Protein AF-A0A8C2E9S7-F1 (afdb_monomer)

Structure (mmCIF, N/CA/C/O backbone):
data_AF-A0A8C2E9S7-F1
#
_entry.id   AF-A0A8C2E9S7-F1
#
loop_
_atom_site.group_PDB
_atom_site.id
_atom_site.type_symbol
_atom_site.label_atom_id
_atom_site.label_alt_id
_atom_site.label_comp_id
_atom_site.label_asym_id
_atom_site.label_entity_id
_atom_site.label_seq_id
_atom_site.pdbx_PDB_ins_code
_atom_site.Cartn_x
_atom_site.Cartn_y
_atom_site.Cartn_z
_atom_site.occupancy
_atom_site.B_iso_or_equiv
_atom_site.auth_seq_id
_atom_site.auth_comp_id
_atom_site.auth_asym_id
_atom_site.auth_atom_id
_atom_site.pdbx_PDB_model_num
ATOM 1 N N . LEU A 1 1 ? -16.636 8.314 3.084 1.00 41.78 1 LEU A N 1
ATOM 2 C CA . LEU A 1 1 ? -15.701 7.245 3.495 1.00 41.78 1 LEU A CA 1
ATOM 3 C C . LEU A 1 1 ? -14.283 7.724 3.220 1.00 41.78 1 LEU A C 1
ATOM 5 O O . LEU A 1 1 ? -13.829 7.637 2.084 1.00 41.78 1 LEU A O 1
ATOM 9 N N . SER A 1 2 ? -13.598 8.252 4.230 1.00 39.25 2 SER A N 1
ATOM 10 C CA . SER A 1 2 ? -12.153 8.471 4.154 1.00 39.25 2 SER A CA 1
ATOM 11 C C . SER A 1 2 ? -11.446 7.110 4.102 1.00 39.25 2 SER A C 1
ATOM 13 O O . SER A 1 2 ? -11.620 6.278 4.984 1.00 39.25 2 SER A O 1
ATOM 15 N N . LEU A 1 3 ? -10.719 6.821 3.022 1.00 49.38 3 LEU A N 1
ATOM 16 C CA . LEU A 1 3 ? -10.067 5.525 2.804 1.00 49.38 3 LEU A CA 1
ATOM 17 C C . LEU A 1 3 ? -8.579 5.673 3.120 1.00 49.38 3 LEU A C 1
ATOM 19 O O . LEU A 1 3 ? -7.804 6.148 2.289 1.00 49.38 3 LEU A O 1
ATOM 23 N N . LEU A 1 4 ? -8.181 5.282 4.328 1.00 53.38 4 LEU A N 1
ATOM 24 C CA . LEU A 1 4 ? -6.776 5.265 4.727 1.00 53.38 4 LEU A CA 1
ATOM 25 C C . LEU A 1 4 ? -6.114 3.984 4.214 1.00 53.38 4 LEU A C 1
ATOM 27 O O . LEU A 1 4 ? -6.476 2.867 4.592 1.00 53.38 4 LEU A O 1
ATOM 31 N N . LYS A 1 5 ? -5.185 4.167 3.270 1.00 57.06 5 LYS A N 1
ATOM 32 C CA . LYS A 1 5 ? -4.457 3.094 2.587 1.00 57.06 5 LYS A CA 1
ATOM 33 C C . LYS A 1 5 ? -3.097 2.919 3.250 1.00 57.06 5 LYS A C 1
ATOM 35 O O . LYS A 1 5 ? -2.175 3.681 2.982 1.00 57.06 5 LYS A O 1
ATOM 40 N N . CYS A 1 6 ? -2.970 1.884 4.062 1.00 56.50 6 CYS A N 1
ATOM 41 C CA . CYS A 1 6 ? -1.688 1.461 4.602 1.00 56.50 6 CYS A CA 1
ATOM 42 C C . CYS A 1 6 ? -1.030 0.540 3.561 1.00 56.50 6 CYS A C 1
ATOM 44 O O . CYS A 1 6 ? -1.559 -0.529 3.237 1.00 56.50 6 CYS A O 1
ATOM 46 N N . ILE A 1 7 ? 0.053 1.020 2.945 1.00 57.62 7 ILE A N 1
ATOM 47 C CA . ILE A 1 7 ? 0.723 0.387 1.802 1.00 57.62 7 ILE A CA 1
ATOM 48 C C . ILE A 1 7 ? 2.006 -0.272 2.290 1.00 57.62 7 ILE A C 1
ATOM 50 O O . ILE A 1 7 ? 2.870 0.408 2.835 1.00 57.62 7 ILE A O 1
ATOM 54 N N . TRP A 1 8 ? 2.154 -1.572 2.036 1.00 60.75 8 TRP A N 1
ATOM 55 C CA . TRP A 1 8 ? 3.448 -2.229 2.160 1.00 60.75 8 TRP A CA 1
ATOM 56 C C . TRP A 1 8 ? 4.020 -2.508 0.780 1.00 60.75 8 TRP A C 1
ATOM 58 O O . TRP A 1 8 ? 3.365 -3.129 -0.065 1.00 60.75 8 TRP A O 1
ATOM 68 N N . CYS A 1 9 ? 5.231 -2.008 0.554 1.00 54.31 9 CYS A N 1
ATOM 69 C CA . CYS A 1 9 ? 5.986 -2.326 -0.635 1.00 54.31 9 CYS A CA 1
ATOM 70 C C . CYS A 1 9 ? 6.791 -3.596 -0.377 1.00 54.31 9 CY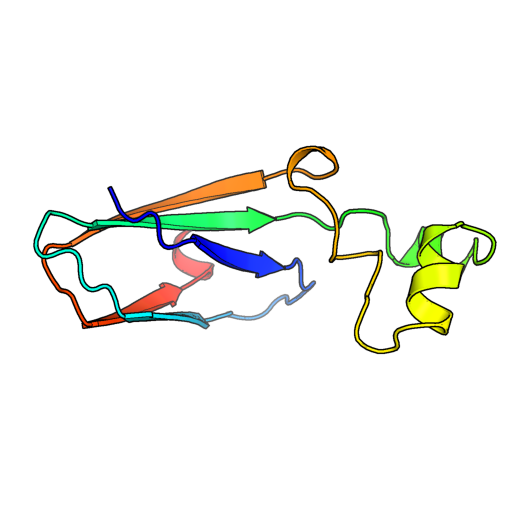S A C 1
ATOM 72 O O . CYS A 1 9 ? 7.461 -3.704 0.650 1.00 54.31 9 CYS A O 1
ATOM 74 N N . CYS A 1 10 ? 6.660 -4.540 -1.310 1.00 53.62 10 CYS A N 1
ATOM 75 C 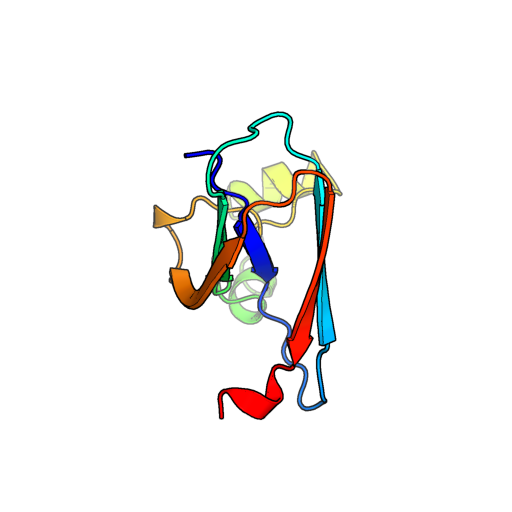CA . CYS A 1 10 ? 7.363 -5.810 -1.364 1.00 53.62 10 CYS A CA 1
ATOM 76 C C . CYS A 1 10 ? 8.800 -5.635 -0.851 1.00 53.62 10 CYS A C 1
ATOM 78 O O . CYS A 1 10 ? 9.607 -4.970 -1.482 1.00 53.62 10 CYS A O 1
ATOM 80 N N . THR A 1 11 ? 9.109 -6.159 0.329 1.00 52.28 11 THR A N 1
ATOM 81 C CA . THR A 1 11 ? 10.489 -6.405 0.743 1.00 52.28 11 THR A CA 1
ATOM 82 C C . THR A 1 11 ? 10.583 -7.901 0.958 1.00 52.28 11 THR A C 1
ATOM 84 O O . THR A 1 11 ? 9.680 -8.521 1.518 1.00 52.28 11 THR A O 1
ATOM 87 N N . THR A 1 12 ? 11.635 -8.514 0.434 1.00 51.31 12 THR A N 1
ATOM 88 C CA . THR A 1 12 ? 11.913 -9.947 0.561 1.00 51.31 12 THR A CA 1
ATOM 89 C C . THR A 1 12 ? 12.422 -10.254 1.971 1.00 51.31 12 THR A C 1
ATOM 91 O O . THR A 1 12 ? 13.565 -10.661 2.155 1.00 51.31 12 THR A O 1
ATOM 94 N N . ALA A 1 13 ? 11.606 -9.985 2.990 1.00 52.41 13 ALA A N 1
ATOM 95 C CA . ALA A 1 13 ? 11.923 -10.309 4.371 1.00 52.41 13 ALA A CA 1
ATOM 96 C C . ALA A 1 13 ? 11.334 -11.684 4.714 1.00 52.41 13 ALA A C 1
ATOM 98 O O . ALA A 1 13 ? 10.123 -11.875 4.691 1.00 52.41 13 ALA A O 1
ATOM 99 N N . VAL A 1 14 ? 12.201 -12.634 5.066 1.00 52.12 14 VAL A N 1
ATOM 100 C CA . VAL A 1 14 ? 11.842 -13.966 5.599 1.00 52.12 14 VAL A CA 1
ATOM 101 C C . VAL A 1 14 ? 11.603 -13.942 7.121 1.00 52.12 14 VAL A C 1
ATOM 103 O O . VAL A 1 14 ? 11.682 -14.964 7.793 1.00 52.12 14 VAL A O 1
ATOM 106 N N . SER A 1 15 ? 11.317 -12.761 7.670 1.00 54.59 15 SER A N 1
ATOM 107 C CA . SER A 1 15 ? 11.237 -12.472 9.106 1.00 54.59 15 SER A CA 1
ATOM 108 C C . SER A 1 15 ? 9.899 -11.807 9.449 1.00 54.59 15 SER A C 1
ATOM 110 O O . SER A 1 15 ? 9.295 -11.203 8.560 1.00 54.59 15 SER A O 1
ATOM 112 N N . PRO A 1 16 ? 9.433 -11.865 10.716 1.00 57.66 16 PRO A N 1
ATOM 113 C CA . PRO A 1 16 ? 8.224 -11.157 11.143 1.00 57.66 16 PRO A CA 1
ATOM 114 C C . PRO A 1 16 ? 8.322 -9.690 10.775 1.00 57.66 16 PRO A C 1
ATOM 116 O O . PRO A 1 16 ? 9.205 -8.990 11.270 1.00 57.66 16 PRO A O 1
ATOM 119 N N . VAL A 1 17 ? 7.388 -9.209 9.960 1.00 64.50 17 VAL A N 1
ATOM 120 C CA . VAL A 1 17 ? 7.238 -7.777 9.722 1.00 64.50 17 VAL A CA 1
ATOM 121 C C . VAL A 1 17 ? 5.971 -7.306 10.416 1.00 64.50 17 VAL A C 1
ATOM 123 O O . VAL A 1 17 ? 4.866 -7.787 10.154 1.00 64.50 17 VAL A O 1
ATOM 126 N N . THR A 1 18 ? 6.158 -6.362 11.330 1.00 69.75 18 THR A N 1
ATOM 127 C CA . THR A 1 18 ? 5.080 -5.638 11.994 1.00 69.75 18 THR A CA 1
ATOM 128 C C . THR A 1 18 ? 4.770 -4.405 11.160 1.00 69.75 18 THR A C 1
ATOM 130 O O . THR A 1 18 ? 5.589 -3.493 11.061 1.00 69.75 18 THR A O 1
ATOM 133 N N . LEU A 1 19 ? 3.590 -4.372 10.546 1.00 72.62 19 LEU A N 1
ATOM 134 C CA . LEU A 1 19 ? 3.144 -3.231 9.760 1.00 72.62 19 LEU A CA 1
ATOM 135 C C . LEU A 1 19 ? 2.375 -2.273 10.657 1.00 72.62 19 LEU A C 1
ATOM 137 O O . LEU A 1 19 ? 1.252 -2.563 11.067 1.00 72.62 19 LEU A O 1
ATOM 141 N N . ARG A 1 20 ? 2.987 -1.131 10.967 1.00 76.25 20 ARG A N 1
ATOM 142 C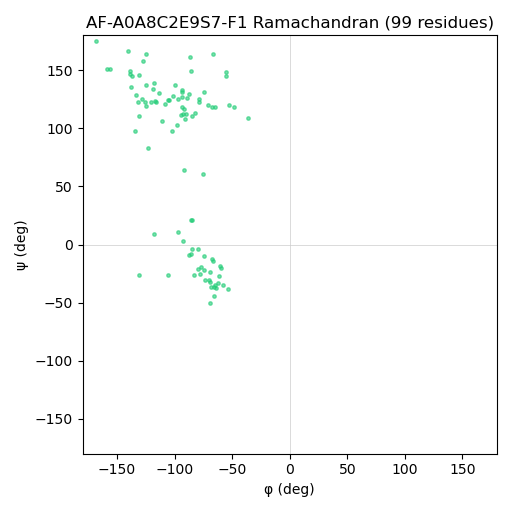 CA . ARG A 1 20 ? 2.353 -0.040 11.7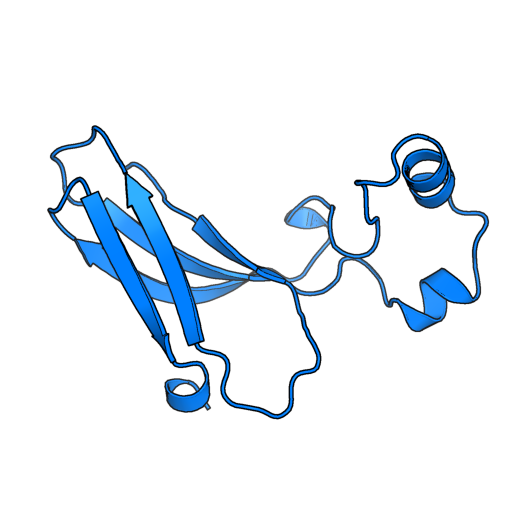10 1.00 76.25 20 ARG A CA 1
ATOM 143 C C . ARG A 1 20 ? 1.761 0.963 10.729 1.00 76.25 20 ARG A C 1
ATOM 145 O O . ARG A 1 20 ? 2.435 1.387 9.796 1.00 76.25 20 ARG A O 1
ATOM 152 N N . CYS A 1 21 ? 0.511 1.344 10.953 1.00 76.88 21 CYS A N 1
ATOM 153 C CA . CYS A 1 21 ? -0.125 2.435 10.234 1.00 76.88 21 CYS A CA 1
ATOM 154 C C . CYS A 1 21 ? -0.784 3.366 11.237 1.00 76.88 21 CYS A C 1
ATOM 156 O O . CYS A 1 21 ? -1.753 2.998 11.908 1.00 76.88 21 CYS A O 1
ATOM 158 N N . ASP A 1 22 ? -0.208 4.553 11.348 1.00 81.62 22 ASP A N 1
ATOM 159 C CA . ASP A 1 22 ? -0.746 5.639 12.145 1.00 81.62 22 ASP A CA 1
ATOM 160 C C . ASP A 1 22 ? -1.592 6.516 11.229 1.00 81.62 22 ASP A C 1
ATOM 162 O O . ASP A 1 22 ? -1.195 6.840 10.107 1.00 81.62 22 ASP A O 1
ATOM 166 N N . PHE A 1 23 ? -2.791 6.855 11.681 1.00 76.75 23 PHE A N 1
ATOM 167 C CA . PHE A 1 23 ? -3.726 7.624 10.883 1.00 76.75 23 PHE A CA 1
ATOM 168 C C . PHE A 1 23 ? -4.405 8.701 11.715 1.00 76.75 23 PHE A C 1
ATOM 170 O O . PHE A 1 23 ? -4.737 8.505 12.884 1.00 76.75 23 PHE A O 1
ATOM 177 N N . THR A 1 24 ? -4.656 9.823 11.050 1.00 76.81 24 THR A N 1
ATOM 178 C CA . THR A 1 24 ? -5.431 10.942 11.572 1.00 76.81 24 THR A CA 1
ATOM 179 C C . THR A 1 24 ? -6.432 11.328 10.499 1.00 76.81 24 THR A C 1
ATOM 181 O O . THR A 1 24 ? -6.058 11.619 9.364 1.00 76.81 24 THR A O 1
ATOM 184 N N . THR A 1 25 ? -7.712 11.305 10.837 1.00 73.00 25 THR A N 1
ATOM 185 C CA . THR A 1 25 ? -8.803 11.715 9.960 1.00 73.00 25 THR A CA 1
ATOM 186 C C . THR A 1 25 ? -9.721 12.679 10.697 1.00 73.00 25 THR A C 1
ATOM 188 O O . THR A 1 25 ? -9.929 12.576 11.904 1.00 73.00 25 THR A O 1
ATOM 191 N N . THR A 1 26 ? -10.272 13.640 9.969 1.00 74.12 26 THR A N 1
ATOM 192 C CA . THR A 1 26 ? -11.289 14.569 10.475 1.00 74.12 26 THR A CA 1
ATOM 193 C C . THR A 1 26 ? -12.708 14.016 10.333 1.00 74.12 26 THR A C 1
ATOM 195 O O . THR A 1 26 ? -13.641 14.594 10.892 1.00 74.12 26 THR A O 1
ATOM 198 N N . ASP A 1 27 ? -12.883 12.890 9.632 1.00 68.81 27 ASP A N 1
ATOM 199 C CA . ASP A 1 27 ? -14.172 12.214 9.496 1.00 68.81 27 ASP A CA 1
ATOM 200 C C . ASP A 1 27 ? -14.566 11.554 10.828 1.00 68.81 27 ASP A C 1
ATOM 202 O O . ASP A 1 27 ? -13.872 10.675 11.334 1.00 68.81 27 ASP A O 1
ATOM 206 N N . LYS A 1 28 ? -15.710 11.964 11.392 1.00 65.56 28 LYS A N 1
ATOM 207 C CA . LYS A 1 28 ? -16.301 11.353 12.602 1.00 65.56 28 LYS A CA 1
ATOM 208 C C . LYS A 1 28 ? -17.164 10.119 12.303 1.00 65.56 28 LYS A C 1
ATOM 210 O O . LYS A 1 28 ? -17.688 9.494 13.221 1.00 65.56 28 LYS A O 1
ATOM 215 N N . ASN A 1 29 ? -17.346 9.796 11.024 1.00 69.31 29 ASN A N 1
ATOM 216 C CA . ASN A 1 29 ? -18.112 8.638 10.573 1.00 69.31 29 ASN A CA 1
ATOM 217 C C . ASN A 1 29 ? -17.228 7.384 10.523 1.00 69.31 29 ASN A C 1
ATOM 219 O O . ASN A 1 29 ? -16.006 7.487 10.470 1.00 69.31 29 ASN A O 1
ATOM 223 N N . GLN A 1 30 ? -17.851 6.200 10.512 1.00 73.19 30 GLN A N 1
ATOM 224 C CA . GLN A 1 30 ? -17.148 4.914 10.422 1.00 73.19 30 GLN A CA 1
ATOM 225 C C . GLN A 1 30 ? -16.105 4.918 9.289 1.00 73.19 30 GLN A C 1
ATOM 227 O O . GLN A 1 30 ? -16.424 5.088 8.109 1.00 73.19 30 GLN A O 1
ATOM 232 N N . LEU A 1 31 ? -14.848 4.730 9.676 1.00 76.94 31 LEU A N 1
ATOM 233 C CA . LEU A 1 31 ? -13.679 4.719 8.818 1.00 76.94 31 LEU A CA 1
ATOM 234 C C . LEU A 1 31 ? -13.365 3.287 8.394 1.00 76.94 31 LEU A C 1
ATOM 236 O O . LEU A 1 31 ? -13.194 2.420 9.246 1.00 76.94 31 LEU A O 1
ATOM 240 N N . LEU A 1 32 ? -13.233 3.046 7.088 1.00 83.44 32 LEU A N 1
ATOM 241 C CA . LEU A 1 32 ? -12.758 1.768 6.561 1.00 83.44 32 LEU A CA 1
ATOM 242 C C . LEU A 1 32 ? -11.252 1.852 6.315 1.00 83.44 32 LEU A C 1
ATOM 244 O O . LEU A 1 32 ? -10.795 2.532 5.393 1.00 83.44 32 LEU A O 1
ATOM 248 N N . ILE A 1 33 ? -10.486 1.119 7.113 1.00 81.81 33 ILE A N 1
ATOM 249 C CA . ILE A 1 33 ? -9.043 0.986 6.944 1.00 81.81 33 ILE A CA 1
ATOM 250 C C . ILE A 1 33 ? -8.778 -0.300 6.186 1.00 81.81 33 ILE A C 1
ATOM 252 O O . ILE A 1 33 ? -9.237 -1.375 6.566 1.00 81.81 33 ILE A O 1
ATOM 256 N N . THR A 1 34 ? -8.056 -0.173 5.077 1.00 83.25 34 THR A N 1
ATOM 257 C CA . THR A 1 34 ? -7.763 -1.288 4.180 1.00 83.25 34 THR A CA 1
ATOM 258 C C . THR A 1 34 ? -6.266 -1.400 3.980 1.00 83.25 34 THR A C 1
ATOM 260 O O . THR A 1 34 ? -5.613 -0.478 3.483 1.00 83.25 34 THR A O 1
ATOM 263 N N . TRP A 1 35 ? -5.739 -2.568 4.308 1.00 82.94 35 TRP A N 1
ATOM 264 C CA . TRP A 1 35 ? -4.353 -2.922 4.084 1.00 82.94 35 TRP A CA 1
ATOM 265 C C . TRP A 1 35 ? -4.211 -3.543 2.713 1.00 82.94 35 TRP A C 1
ATOM 267 O O . TRP A 1 35 ? -4.921 -4.492 2.366 1.00 82.94 35 TRP A O 1
ATOM 277 N N . LYS A 1 36 ? -3.299 -2.982 1.922 1.00 80.62 36 LYS A N 1
ATOM 278 C CA . LYS A 1 36 ? -3.062 -3.442 0.561 1.00 80.62 36 LYS A CA 1
ATOM 279 C C . LYS A 1 36 ? -1.619 -3.885 0.401 1.00 80.62 36 LYS A C 1
ATOM 281 O O . LYS A 1 36 ? -0.698 -3.093 0.590 1.00 80.62 36 LYS A O 1
ATOM 286 N N . TYR A 1 37 ? -1.453 -5.134 -0.011 1.00 80.44 37 TYR A N 1
ATOM 287 C CA . TYR A 1 37 ? -0.208 -5.617 -0.576 1.00 80.44 37 TYR A CA 1
ATOM 288 C C . TYR A 1 37 ? -0.055 -5.064 -1.990 1.00 80.44 37 TYR A C 1
ATOM 290 O O . TYR A 1 37 ? -0.986 -5.137 -2.797 1.00 80.44 37 TYR A O 1
ATOM 298 N N . LYS A 1 38 ? 1.120 -4.509 -2.279 1.00 82.00 38 LYS A N 1
ATOM 299 C CA . LYS A 1 38 ? 1.492 -3.974 -3.586 1.00 82.00 38 LYS A CA 1
ATOM 300 C C . LYS A 1 38 ? 2.776 -4.653 -4.038 1.00 82.00 38 LYS A C 1
ATOM 302 O O . LYS A 1 38 ? 3.804 -4.539 -3.370 1.00 82.00 38 LYS A O 1
ATOM 307 N N . SER A 1 39 ? 2.706 -5.357 -5.166 1.00 82.69 39 SER A N 1
ATOM 308 C CA . SER A 1 39 ? 3.898 -5.939 -5.780 1.00 82.69 39 SER A CA 1
ATOM 309 C C . SER A 1 39 ? 4.835 -4.841 -6.283 1.00 82.69 39 SER A C 1
ATOM 311 O O . SER A 1 39 ? 4.427 -3.685 -6.461 1.00 82.69 39 SER A O 1
ATOM 313 N N . TYR A 1 40 ? 6.083 -5.219 -6.560 1.00 83.00 40 TYR A N 1
ATOM 314 C CA . TYR A 1 40 ? 6.957 -4.388 -7.377 1.00 83.00 40 TYR A CA 1
ATOM 315 C C . TYR A 1 40 ? 6.295 -4.093 -8.725 1.00 83.00 40 TYR A C 1
ATOM 317 O O . TYR A 1 40 ? 5.526 -4.901 -9.257 1.00 83.00 40 TYR A O 1
ATOM 325 N N . CYS A 1 41 ? 6.601 -2.917 -9.250 1.00 81.69 41 CYS A N 1
ATOM 326 C CA . CYS A 1 41 ? 6.189 -2.461 -10.570 1.00 81.69 41 CYS A CA 1
ATOM 327 C C . CYS A 1 41 ? 6.922 -3.227 -11.675 1.00 81.69 41 CYS A C 1
ATOM 329 O O . CYS A 1 41 ? 6.409 -3.417 -12.771 1.00 81.69 41 CYS A O 1
ATOM 331 N N . ARG A 1 42 ? 8.152 -3.647 -11.378 1.00 79.31 42 ARG A N 1
ATOM 332 C CA . ARG A 1 42 ? 9.080 -4.307 -12.290 1.00 79.31 42 ARG A CA 1
ATOM 333 C C . ARG A 1 42 ? 10.098 -5.072 -11.462 1.00 79.31 42 ARG A C 1
ATOM 335 O O . ARG A 1 42 ? 10.366 -4.701 -10.320 1.00 79.31 42 ARG A O 1
ATOM 342 N N . ASP A 1 43 ? 10.617 -6.153 -12.027 1.00 78.94 43 ASP A N 1
ATOM 343 C CA . ASP A 1 43 ? 11.617 -6.971 -11.352 1.00 78.94 43 ASP A CA 1
ATOM 344 C C . ASP A 1 43 ? 12.898 -6.135 -11.154 1.00 78.94 43 ASP A C 1
ATOM 346 O O . ASP A 1 43 ? 13.486 -5.691 -12.148 1.00 78.94 43 ASP A O 1
ATOM 350 N N . PRO A 1 44 ? 13.331 -5.887 -9.902 1.00 73.69 44 PRO A N 1
ATOM 351 C CA . PRO A 1 44 ? 14.513 -5.079 -9.625 1.00 73.69 44 PRO A CA 1
ATOM 352 C C . PRO A 1 44 ? 15.793 -5.677 -10.227 1.00 73.69 44 PRO A C 1
ATOM 354 O O . PRO A 1 44 ? 16.703 -4.923 -10.567 1.00 73.69 44 PRO A O 1
ATOM 357 N N . ILE A 1 45 ? 15.859 -7.001 -10.417 1.00 78.19 45 ILE A N 1
ATOM 358 C CA . ILE A 1 45 ? 16.999 -7.673 -11.052 1.00 78.19 45 ILE A CA 1
ATOM 359 C C . ILE A 1 45 ? 17.035 -7.320 -12.539 1.00 78.19 45 ILE A C 1
ATOM 361 O O . ILE A 1 45 ? 18.054 -6.860 -13.047 1.00 78.19 45 ILE A O 1
ATOM 365 N N . GLN A 1 46 ? 15.908 -7.460 -13.239 1.00 75.19 46 GLN A N 1
ATOM 366 C CA . GLN A 1 46 ? 15.818 -7.113 -14.663 1.00 75.19 46 GLN A CA 1
ATOM 367 C C . GLN A 1 46 ? 16.007 -5.608 -14.898 1.00 75.19 46 GLN A C 1
ATOM 369 O O . GLN A 1 46 ? 16.649 -5.202 -15.864 1.00 75.19 46 GLN A O 1
ATOM 374 N N . ALA A 1 47 ? 15.500 -4.770 -13.991 1.00 74.31 47 ALA A N 1
ATOM 375 C CA . ALA A 1 47 ? 15.676 -3.323 -14.047 1.00 74.31 47 ALA A CA 1
ATOM 376 C C . ALA A 1 47 ? 17.142 -2.891 -13.873 1.00 74.31 47 ALA A C 1
ATOM 378 O O . ALA A 1 47 ? 17.561 -1.926 -14.508 1.00 74.31 47 ALA A O 1
ATOM 379 N N . ALA A 1 48 ? 17.917 -3.596 -13.044 1.00 73.00 48 ALA A N 1
ATOM 380 C CA . ALA A 1 48 ? 19.350 -3.348 -12.895 1.00 73.00 48 ALA A CA 1
ATOM 381 C C . ALA A 1 48 ? 20.144 -3.754 -14.149 1.00 73.00 48 ALA A C 1
ATOM 383 O O . ALA A 1 48 ? 21.141 -3.116 -14.480 1.00 73.00 48 ALA A O 1
ATOM 384 N N . LEU A 1 49 ? 19.687 -4.786 -14.864 1.00 79.31 49 LEU A N 1
ATOM 385 C CA . LEU A 1 49 ? 20.316 -5.269 -16.09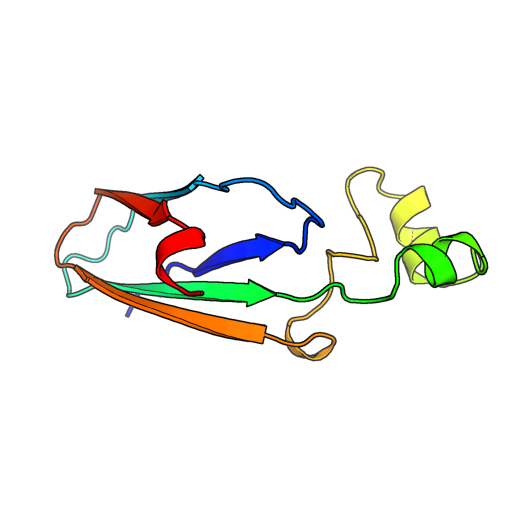6 1.00 79.31 49 LEU A CA 1
ATOM 386 C C . LEU A 1 49 ? 19.955 -4.430 -17.333 1.00 79.31 49 LEU A C 1
ATOM 388 O O . LEU A 1 49 ? 20.704 -4.445 -18.307 1.00 79.31 49 LEU A O 1
ATOM 392 N N . ASN A 1 50 ? 18.847 -3.679 -17.300 1.00 73.38 50 ASN A N 1
ATOM 393 C CA . ASN A 1 50 ? 18.443 -2.770 -18.375 1.00 73.38 50 ASN A CA 1
ATOM 394 C C . ASN A 1 50 ? 18.271 -1.320 -17.872 1.00 73.38 50 ASN A C 1
ATOM 396 O O . ASN A 1 50 ? 17.152 -0.874 -17.585 1.00 73.38 50 ASN A O 1
ATOM 400 N N . PRO A 1 51 ? 19.372 -0.553 -17.771 1.00 67.56 51 PRO A N 1
ATOM 401 C CA . PRO A 1 51 ? 19.344 0.801 -17.230 1.00 67.56 51 PRO A CA 1
ATOM 402 C C . PRO A 1 51 ? 18.741 1.853 -18.180 1.00 67.56 51 PRO A C 1
ATOM 404 O O . PRO A 1 51 ? 18.454 2.958 -17.728 1.00 67.56 51 PRO A O 1
ATOM 407 N N . SER A 1 52 ? 18.479 1.544 -19.453 1.00 66.81 52 SER A N 1
ATOM 408 C CA . SER A 1 52 ? 18.122 2.530 -20.492 1.00 66.81 52 SER A CA 1
ATOM 409 C C . SER A 1 52 ? 16.629 2.903 -20.583 1.00 66.81 52 SER A C 1
ATOM 411 O O . SER A 1 52 ? 16.183 3.403 -21.614 1.00 66.81 52 SER A O 1
ATOM 413 N N . ASN A 1 53 ? 15.838 2.689 -19.528 1.00 69.62 53 ASN A N 1
ATOM 414 C CA . ASN A 1 53 ? 14.405 3.011 -19.522 1.00 69.62 53 ASN A CA 1
ATOM 415 C C . ASN A 1 53 ? 14.109 4.471 -19.139 1.00 69.62 53 ASN A C 1
ATOM 417 O O . ASN A 1 53 ? 14.787 5.054 -18.296 1.00 69.62 53 ASN A O 1
ATOM 421 N N . ALA A 1 54 ? 13.018 5.024 -19.683 1.00 72.94 54 ALA A N 1
ATOM 422 C CA . ALA A 1 54 ? 12.552 6.383 -19.386 1.00 72.94 54 ALA A CA 1
ATOM 423 C C . ALA A 1 54 ? 12.368 6.644 -17.878 1.00 72.94 54 ALA A C 1
ATOM 425 O O . ALA A 1 54 ? 12.761 7.699 -17.388 1.00 72.94 54 ALA A O 1
ATOM 426 N N . ASP A 1 55 ? 11.874 5.669 -17.107 1.00 72.62 55 ASP A N 1
ATOM 427 C CA . ASP A 1 55 ? 11.717 5.853 -15.657 1.00 72.62 55 ASP A CA 1
ATOM 428 C C . ASP A 1 55 ? 13.062 5.921 -14.909 1.00 72.62 55 ASP A C 1
ATOM 430 O O . ASP A 1 55 ? 13.140 6.503 -13.828 1.00 72.62 55 ASP A O 1
ATOM 434 N N . ASN A 1 56 ? 14.136 5.348 -15.468 1.00 72.75 56 ASN A N 1
ATOM 435 C CA . ASN A 1 56 ? 15.474 5.471 -14.884 1.00 72.75 56 ASN A CA 1
ATOM 436 C C . ASN A 1 56 ? 16.047 6.875 -15.111 1.00 72.75 56 ASN A C 1
ATOM 438 O O . ASN A 1 56 ? 16.765 7.375 -14.249 1.00 72.75 56 ASN A O 1
ATOM 442 N N . ALA A 1 57 ? 15.681 7.542 -16.212 1.00 76.06 57 ALA A N 1
ATOM 443 C CA . ALA A 1 57 ? 16.013 8.952 -16.419 1.00 76.06 57 ALA A CA 1
ATOM 444 C C . ALA A 1 57 ? 15.320 9.845 -15.373 1.00 76.06 57 ALA A C 1
ATOM 446 O O . ALA A 1 57 ? 15.924 10.777 -14.843 1.00 76.06 57 ALA A O 1
ATOM 447 N N . ILE A 1 58 ? 14.078 9.512 -14.995 1.00 79.56 58 ILE A N 1
ATOM 448 C CA . ILE A 1 58 ? 13.368 10.199 -13.906 1.00 79.56 58 ILE A CA 1
ATOM 449 C C . ILE A 1 58 ? 14.073 9.945 -12.569 1.00 79.56 58 ILE A C 1
ATOM 451 O O . ILE A 1 58 ? 14.312 10.893 -11.825 1.00 79.56 58 ILE A O 1
ATOM 455 N N . ALA A 1 59 ? 14.483 8.706 -12.288 1.00 77.88 59 ALA A N 1
ATOM 456 C CA . ALA A 1 59 ? 15.226 8.361 -11.072 1.00 77.88 59 ALA A CA 1
ATOM 457 C C . ALA A 1 59 ? 16.593 9.069 -10.973 1.00 77.88 59 ALA A C 1
ATOM 459 O O . ALA A 1 59 ? 17.029 9.433 -9.885 1.00 77.88 59 ALA A O 1
ATOM 460 N N . GLN A 1 60 ? 17.259 9.322 -12.105 1.00 76.44 60 GLN A N 1
ATOM 461 C CA . GLN A 1 60 ? 18.485 10.129 -12.155 1.00 76.44 60 GLN A CA 1
ATOM 462 C C . GLN A 1 60 ? 18.221 11.605 -11.833 1.00 76.44 60 GLN A C 1
ATOM 464 O O . GLN A 1 60 ? 19.039 12.245 -11.178 1.00 76.44 60 GLN A O 1
ATOM 469 N N . SER A 1 61 ? 17.080 12.144 -12.272 1.00 83.00 61 SER A N 1
ATOM 470 C CA . SER A 1 61 ? 16.678 13.524 -11.968 1.00 83.00 61 SER A CA 1
ATOM 471 C C . SER A 1 61 ? 16.110 13.700 -10.554 1.00 83.00 61 SER A C 1
ATOM 473 O O . SER A 1 61 ? 16.172 14.791 -9.991 1.00 83.00 61 SER A O 1
ATOM 475 N N . ASN A 1 62 ? 15.566 12.630 -9.969 1.00 82.69 62 ASN A N 1
ATOM 476 C CA . ASN A 1 62 ? 14.966 12.614 -8.645 1.00 82.69 62 ASN A CA 1
ATOM 477 C C . ASN A 1 62 ? 15.454 11.385 -7.859 1.00 82.69 62 ASN A C 1
ATOM 479 O O . ASN A 1 62 ? 14.862 10.311 -7.982 1.00 82.69 62 ASN A O 1
ATOM 483 N N . PRO A 1 63 ? 16.465 11.547 -6.989 1.00 80.56 63 PRO A N 1
ATOM 484 C CA . PRO A 1 63 ? 17.015 10.456 -6.182 1.00 80.56 63 PRO A CA 1
ATOM 485 C C . PRO A 1 63 ? 15.998 9.782 -5.249 1.00 80.56 63 PRO A C 1
ATOM 487 O O . PRO A 1 63 ? 16.219 8.657 -4.812 1.00 80.56 63 PRO A O 1
ATOM 490 N N . ASN A 1 64 ? 14.885 10.457 -4.935 1.00 81.19 64 ASN A N 1
ATOM 491 C CA . ASN A 1 64 ? 13.818 9.904 -4.100 1.00 81.19 64 ASN A CA 1
ATOM 492 C C . ASN A 1 64 ? 12.808 9.069 -4.903 1.00 81.19 64 ASN A C 1
ATOM 494 O O . ASN A 1 64 ? 11.937 8.432 -4.315 1.00 81.19 64 ASN A O 1
ATOM 498 N N . TYR A 1 65 ? 12.895 9.073 -6.235 1.00 81.31 65 TYR A N 1
ATOM 499 C CA . TYR A 1 65 ? 12.016 8.304 -7.103 1.00 81.31 65 TYR A CA 1
ATOM 500 C C . TYR A 1 65 ? 12.623 6.931 -7.395 1.00 81.31 65 TYR A C 1
ATOM 502 O O . TYR A 1 65 ? 13.670 6.818 -8.032 1.00 81.31 65 TYR A O 1
ATOM 510 N N . ASN A 1 66 ? 11.944 5.868 -6.962 1.00 81.12 66 ASN A N 1
ATOM 511 C CA . ASN A 1 66 ? 12.345 4.498 -7.259 1.00 81.12 66 ASN A CA 1
ATOM 512 C C . ASN A 1 66 ? 11.344 3.844 -8.226 1.00 81.12 66 ASN A C 1
ATOM 514 O O . ASN A 1 66 ? 10.267 3.416 -7.799 1.00 81.12 66 ASN A O 1
ATOM 518 N N . PRO A 1 67 ? 11.706 3.664 -9.506 1.00 80.31 67 PRO A N 1
ATOM 519 C CA . PRO A 1 67 ? 10.787 3.184 -10.535 1.00 80.31 67 PRO A CA 1
ATOM 520 C C . PRO A 1 67 ? 10.344 1.727 -10.335 1.00 80.31 67 PRO A C 1
ATOM 522 O O . PRO A 1 67 ? 9.394 1.266 -10.966 1.00 80.31 67 PRO A O 1
ATOM 525 N N . ASN A 1 68 ? 11.004 0.981 -9.445 1.00 80.56 68 ASN A N 1
ATOM 526 C CA . ASN A 1 68 ? 10.604 -0.383 -9.113 1.00 80.56 68 ASN A CA 1
ATOM 527 C C . ASN A 1 68 ? 9.391 -0.430 -8.169 1.00 80.56 68 ASN A C 1
ATOM 529 O O . ASN A 1 68 ? 8.734 -1.468 -8.081 1.00 80.56 68 ASN A O 1
ATOM 533 N N . ILE A 1 69 ? 9.087 0.665 -7.464 1.00 79.88 69 ILE A N 1
ATOM 534 C CA . ILE A 1 69 ? 8.060 0.712 -6.406 1.00 79.88 69 ILE A CA 1
ATOM 535 C C . ILE A 1 69 ? 7.083 1.894 -6.550 1.00 79.88 69 IL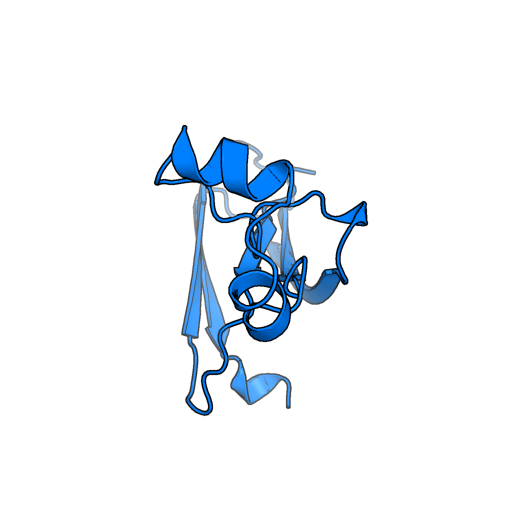E A C 1
ATOM 537 O O . ILE A 1 69 ? 5.923 1.793 -6.131 1.00 79.88 69 ILE A O 1
ATOM 541 N N . GLU A 1 70 ? 7.530 2.975 -7.192 1.00 82.75 70 GLU A N 1
ATOM 542 C CA . GLU A 1 70 ? 6.811 4.227 -7.448 1.00 82.75 70 GLU A CA 1
ATOM 543 C C . GLU A 1 70 ? 6.094 4.185 -8.814 1.00 82.75 70 GLU A C 1
ATOM 545 O O . GLU A 1 70 ? 6.411 4.931 -9.742 1.00 82.75 70 GLU A O 1
ATOM 550 N N . CYS A 1 71 ? 5.115 3.288 -8.956 1.00 82.44 71 CYS A N 1
ATOM 551 C CA . CYS A 1 71 ? 4.234 3.231 -10.126 1.00 82.44 71 CYS A CA 1
ATOM 552 C C . CYS A 1 71 ? 2.751 3.303 -9.747 1.00 82.44 71 CYS A C 1
ATOM 554 O O . CYS A 1 71 ? 2.353 3.062 -8.598 1.00 82.44 71 CYS A O 1
ATOM 556 N N . SER A 1 72 ? 1.923 3.591 -10.757 1.00 83.88 72 SER A N 1
ATOM 557 C CA . SER A 1 72 ? 0.466 3.505 -10.653 1.00 83.88 72 SER A CA 1
ATOM 558 C C . SER A 1 72 ? 0.023 2.114 -10.196 1.00 83.88 72 SER A C 1
ATOM 560 O O . SER A 1 72 ? 0.573 1.096 -10.613 1.00 83.88 72 SER A O 1
ATOM 562 N N . ASP A 1 73 ? -1.045 2.062 -9.397 1.00 82.44 73 ASP A N 1
ATOM 563 C CA . ASP A 1 73 ? -1.669 0.809 -8.958 1.00 82.44 73 ASP A CA 1
ATOM 564 C C . ASP A 1 73 ? -2.189 -0.043 -10.128 1.00 82.44 73 ASP A C 1
ATOM 566 O O . ASP A 1 73 ? -2.355 -1.245 -9.960 1.00 82.44 73 ASP A O 1
ATOM 570 N N . SER A 1 74 ? -2.389 0.546 -11.313 1.00 84.00 74 SER A N 1
ATOM 571 C CA . SER A 1 74 ? -2.744 -0.174 -12.544 1.00 84.00 74 SER A CA 1
ATOM 572 C C . SER A 1 74 ? -1.582 -0.949 -13.175 1.00 84.00 74 SER A C 1
ATOM 574 O O . SER A 1 74 ? -1.824 -1.879 -13.936 1.00 84.00 74 SER A O 1
ATOM 576 N N . ALA A 1 75 ? -0.334 -0.578 -12.876 1.00 83.25 75 ALA A N 1
ATOM 577 C CA . ALA A 1 75 ? 0.868 -1.208 -13.426 1.00 83.25 75 ALA A CA 1
ATOM 578 C C . ALA A 1 75 ? 1.414 -2.339 -12.534 1.00 83.25 75 ALA A C 1
ATOM 580 O O . ALA A 1 75 ? 2.457 -2.912 -12.833 1.00 83.25 75 ALA A O 1
ATOM 581 N N . ARG A 1 76 ? 0.735 -2.657 -11.423 1.00 82.75 76 ARG A N 1
ATOM 582 C CA . ARG A 1 76 ? 1.165 -3.675 -10.456 1.00 82.75 76 ARG A CA 1
ATOM 583 C C . ARG A 1 76 ? 0.000 -4.496 -9.929 1.00 82.75 76 ARG A C 1
ATOM 585 O O . ARG A 1 76 ? -1.161 -4.114 -10.029 1.00 82.75 76 ARG A O 1
ATOM 592 N N . THR A 1 77 ? 0.323 -5.607 -9.276 1.00 83.06 77 THR A N 1
ATOM 593 C CA . THR A 1 77 ? -0.676 -6.370 -8.533 1.00 83.06 77 THR A CA 1
ATOM 594 C C . THR A 1 77 ? -0.932 -5.696 -7.191 1.00 83.06 77 THR A C 1
ATOM 596 O O . THR A 1 77 ? -0.019 -5.526 -6.380 1.00 83.06 77 THR A O 1
ATOM 599 N N . VAL A 1 78 ? -2.193 -5.343 -6.941 1.00 86.12 78 VAL A N 1
ATOM 600 C CA . VAL A 1 78 ? -2.654 -4.810 -5.657 1.00 86.12 78 VAL A CA 1
ATOM 601 C C . VAL A 1 78 ? -3.676 -5.767 -5.065 1.00 86.12 78 VAL A C 1
ATOM 603 O O . VAL A 1 78 ? -4.690 -6.061 -5.693 1.00 86.12 78 VAL A O 1
ATOM 606 N N . ARG A 1 79 ? -3.429 -6.251 -3.847 1.00 84.88 79 ARG A N 1
ATOM 607 C CA . ARG A 1 79 ? -4.327 -7.175 -3.142 1.00 84.88 79 ARG A CA 1
ATOM 608 C C . ARG A 1 79 ? -4.689 -6.620 -1.783 1.00 84.88 79 ARG A C 1
ATOM 610 O O . ARG A 1 79 ? -3.828 -6.106 -1.080 1.00 84.88 79 ARG A O 1
ATOM 617 N N . ILE A 1 80 ? -5.958 -6.722 -1.415 1.00 84.25 80 ILE A N 1
ATOM 618 C CA . ILE A 1 80 ? -6.401 -6.402 -0.060 1.00 84.25 80 ILE A CA 1
ATOM 619 C C . ILE A 1 80 ? -6.050 -7.597 0.825 1.00 84.25 80 ILE A C 1
ATOM 621 O O . ILE A 1 80 ? -6.434 -8.716 0.501 1.00 84.25 80 ILE A O 1
ATOM 625 N N . VAL A 1 81 ? -5.307 -7.357 1.905 1.00 82.56 81 VAL A N 1
ATOM 626 C CA . VAL A 1 81 ? -4.883 -8.408 2.850 1.00 82.56 81 VAL A CA 1
ATOM 627 C C . VAL A 1 81 ? -5.652 -8.350 4.165 1.00 82.56 81 VAL A C 1
ATOM 629 O O . VAL A 1 81 ? -5.844 -9.373 4.806 1.00 82.56 81 VAL A O 1
ATOM 632 N N . ALA A 1 82 ? -6.151 -7.172 4.544 1.00 82.56 82 ALA A N 1
ATOM 633 C CA . ALA A 1 82 ? -7.036 -7.009 5.689 1.00 82.56 82 ALA A CA 1
ATOM 634 C C . ALA A 1 82 ? -7.877 -5.739 5.540 1.00 82.56 82 ALA A C 1
ATOM 636 O O . ALA A 1 82 ? -7.428 -4.747 4.955 1.00 82.56 82 ALA A O 1
ATOM 637 N N . SER A 1 83 ? -9.067 -5.755 6.132 1.00 84.62 83 SER A N 1
ATOM 638 C CA . SER A 1 83 ? -9.965 -4.605 6.204 1.00 84.62 83 SER A CA 1
ATOM 639 C C . SER A 1 83 ? -10.573 -4.528 7.595 1.00 84.62 83 SER A C 1
ATOM 641 O O . SER A 1 83 ? -11.009 -5.542 8.132 1.00 84.62 83 SER A O 1
ATOM 643 N N . THR A 1 84 ? -10.624 -3.334 8.171 1.00 81.69 84 THR A N 1
ATOM 644 C CA . THR A 1 84 ? -11.261 -3.091 9.467 1.00 81.69 84 THR A CA 1
ATOM 645 C C . THR A 1 84 ? -12.049 -1.793 9.431 1.00 81.69 84 THR A C 1
ATOM 647 O O . THR A 1 84 ? -11.704 -0.872 8.688 1.00 81.69 84 THR A O 1
ATOM 650 N N . GLN A 1 85 ? -13.127 -1.728 10.205 1.00 84.19 85 GLN A N 1
ATOM 651 C CA . GLN A 1 85 ? -13.958 -0.538 10.334 1.00 84.19 85 GLN A CA 1
ATOM 652 C C . GLN A 1 85 ? -13.837 0.009 11.748 1.00 84.19 85 GLN A C 1
ATOM 654 O O . GLN A 1 85 ? -13.968 -0.739 12.714 1.00 84.19 85 GLN A O 1
ATOM 659 N N . MET A 1 86 ? -13.576 1.307 11.876 1.00 75.94 86 MET A N 1
ATOM 660 C CA . MET A 1 86 ? -13.359 1.945 13.172 1.00 75.94 86 MET A CA 1
ATOM 661 C C . MET A 1 86 ? -14.056 3.299 13.237 1.00 75.94 86 MET A C 1
ATOM 663 O O . MET A 1 86 ? -14.134 4.006 12.242 1.00 75.94 86 MET A O 1
ATOM 667 N N . ALA A 1 87 ? -14.539 3.685 14.414 1.00 74.56 87 ALA A N 1
ATOM 668 C CA . ALA A 1 87 ? -15.203 4.976 14.633 1.00 74.56 87 ALA A CA 1
ATOM 669 C C . ALA A 1 87 ? -14.262 6.055 15.210 1.00 74.56 87 ALA A C 1
ATOM 671 O O . ALA A 1 87 ? -14.717 7.097 15.672 1.00 74.56 87 ALA A O 1
ATOM 672 N N . ILE A 1 88 ? -12.954 5.788 15.241 1.00 72.81 88 ILE A N 1
ATOM 673 C CA . ILE A 1 88 ? -11.956 6.637 15.898 1.00 72.81 88 ILE A CA 1
ATOM 674 C C . ILE A 1 88 ? -11.259 7.515 14.850 1.00 72.81 88 ILE A C 1
ATOM 676 O O . ILE A 1 88 ? -10.884 7.028 13.786 1.00 72.81 88 ILE A O 1
ATOM 680 N N . SER A 1 89 ? -11.057 8.794 15.174 1.00 72.00 89 SER A N 1
ATOM 681 C CA . SER A 1 89 ? -10.434 9.798 14.302 1.00 72.00 89 SER A CA 1
ATOM 682 C C . SER A 1 89 ? -8.900 9.788 14.312 1.00 72.00 89 SER A C 1
ATOM 684 O O . SER A 1 89 ? -8.285 10.188 13.328 1.00 72.00 89 SER A O 1
ATOM 686 N N . ILE A 1 90 ? -8.264 9.338 15.396 1.00 77.56 90 ILE A N 1
ATOM 687 C CA . ILE A 1 90 ? -6.804 9.214 15.523 1.00 77.56 90 ILE A CA 1
ATOM 688 C C . ILE A 1 90 ? -6.479 7.847 16.108 1.00 77.56 90 ILE A C 1
ATOM 690 O O . ILE A 1 90 ? -7.006 7.483 17.158 1.00 77.56 90 ILE A O 1
ATOM 694 N N . GLY A 1 91 ? -5.590 7.097 15.467 1.00 77.94 91 GLY A N 1
ATOM 695 C CA . GLY A 1 91 ? -5.205 5.800 15.991 1.00 77.94 91 GLY A CA 1
ATOM 696 C C . GLY A 1 91 ? -3.997 5.185 15.314 1.00 77.94 91 GLY A C 1
ATOM 697 O O . GLY A 1 91 ? -3.461 5.680 14.324 1.00 77.94 91 GLY A O 1
ATOM 698 N N . SER A 1 92 ? -3.603 4.056 15.883 1.00 79.94 92 SER A N 1
ATOM 699 C CA . SER A 1 92 ? -2.486 3.242 15.441 1.00 79.94 92 SER A CA 1
ATOM 700 C C . SER A 1 92 ? -2.961 1.813 15.268 1.00 79.94 92 SER A C 1
ATOM 702 O O . SER A 1 92 ? -3.486 1.222 16.211 1.00 79.94 92 SER A O 1
ATOM 704 N N . ILE A 1 93 ? -2.756 1.240 14.086 1.00 79.12 93 ILE A N 1
ATOM 705 C CA . ILE A 1 93 ? -3.082 -0.164 13.826 1.00 79.12 93 ILE A CA 1
ATOM 706 C C . ILE A 1 93 ? -1.812 -0.909 13.484 1.00 79.12 93 ILE A C 1
ATOM 708 O O . ILE A 1 93 ? -0.949 -0.411 12.759 1.00 79.12 93 ILE A O 1
ATOM 712 N N . ILE A 1 94 ? -1.728 -2.117 14.025 1.00 78.06 94 ILE A N 1
ATOM 713 C CA . ILE A 1 94 ? -0.636 -3.038 13.789 1.00 78.06 94 ILE A CA 1
ATOM 714 C C . ILE A 1 94 ? -1.196 -4.266 13.081 1.00 78.06 94 ILE A C 1
ATOM 716 O O . ILE A 1 94 ? -2.088 -4.929 13.608 1.00 78.06 94 ILE A O 1
ATOM 720 N N . LEU A 1 95 ? -0.656 -4.579 11.905 1.00 72.81 95 LEU A N 1
ATOM 721 C CA . LEU A 1 95 ? -0.808 -5.897 11.303 1.00 72.81 95 LEU A CA 1
ATOM 722 C C . LEU A 1 95 ? 0.455 -6.720 11.513 1.00 72.81 95 LEU A C 1
ATOM 724 O O . LEU A 1 95 ? 1.556 -6.303 11.149 1.00 72.81 95 LEU A O 1
ATOM 728 N N . TYR A 1 96 ? 0.266 -7.920 12.048 1.00 70.56 96 TYR A N 1
ATOM 729 C CA . TYR A 1 96 ? 1.306 -8.933 12.135 1.00 70.56 96 TYR A CA 1
ATOM 730 C C . TYR A 1 96 ? 1.217 -9.828 10.904 1.00 70.56 96 TYR A C 1
ATOM 732 O O . TYR A 1 96 ? 0.251 -10.571 10.740 1.00 70.56 96 TYR A O 1
ATOM 740 N N . TRP A 1 97 ? 2.223 -9.752 10.035 1.00 62.50 97 TRP A N 1
ATOM 741 C CA . TRP A 1 97 ? 2.231 -10.466 8.757 1.00 62.50 97 TRP A CA 1
ATOM 742 C C . TRP A 1 97 ? 2.093 -11.991 8.906 1.00 62.50 97 TRP A C 1
ATOM 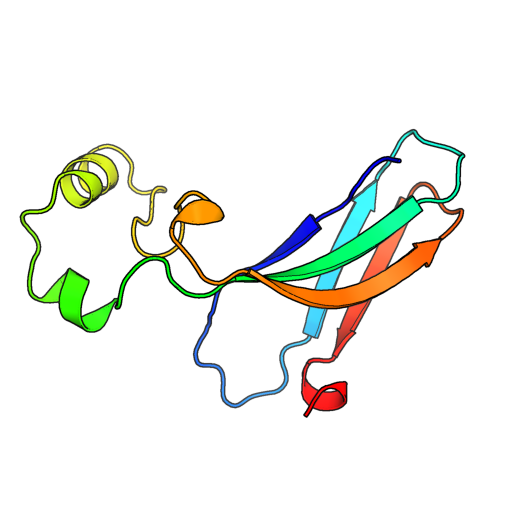744 O O . TRP A 1 97 ? 1.423 -12.634 8.105 1.00 62.50 97 TRP A O 1
ATOM 754 N N . PHE A 1 98 ? 2.659 -12.575 9.965 1.00 53.03 98 PHE A N 1
ATOM 755 C CA . PHE A 1 98 ? 2.578 -14.019 10.215 1.00 53.03 98 PHE A CA 1
ATOM 756 C C . PHE A 1 98 ? 1.184 -14.553 10.538 1.00 53.03 98 PHE A C 1
ATOM 758 O O . PHE A 1 98 ? 0.996 -15.759 10.493 1.00 53.03 98 PH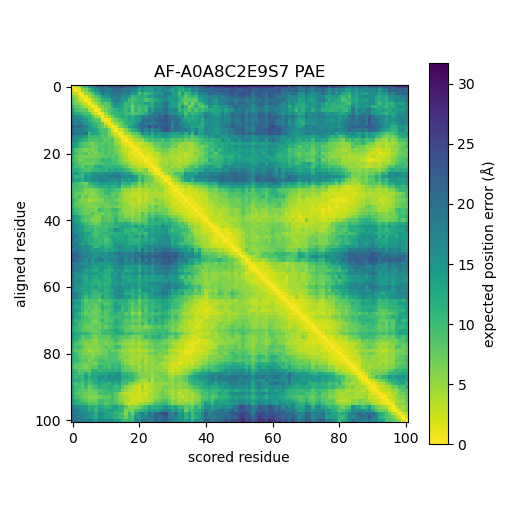E A O 1
ATOM 765 N N . LEU A 1 99 ? 0.214 -13.695 10.862 1.00 50.69 99 LEU A N 1
ATOM 766 C CA . LEU A 1 99 ? -1.158 -14.140 11.121 1.00 50.69 99 LEU A CA 1
ATOM 767 C C . LEU A 1 99 ? -1.956 -14.408 9.830 1.00 50.69 99 LEU A C 1
ATOM 769 O O . LEU A 1 99 ? -3.107 -14.821 9.918 1.00 50.69 99 LEU A O 1
ATOM 773 N N . PHE A 1 100 ? -1.374 -14.149 8.651 1.00 49.59 100 PHE A N 1
ATOM 774 C CA . PHE A 1 100 ? -2.029 -14.287 7.341 1.00 49.59 100 PHE A CA 1
ATOM 775 C C . PHE A 1 100 ? -1.373 -15.329 6.409 1.00 49.59 100 PHE A C 1
ATOM 777 O O . PHE A 1 100 ? -1.736 -15.391 5.233 1.00 49.59 100 PHE A O 1
ATOM 784 N N . ILE A 1 101 ? -0.422 -16.125 6.913 1.00 49.56 101 ILE A N 1
ATOM 785 C CA . ILE A 1 101 ? 0.071 -17.369 6.286 1.00 49.56 101 ILE A CA 1
ATOM 786 C C . ILE A 1 101 ? -0.646 -18.543 6.946 1.00 49.56 101 ILE A C 1
ATOM 788 O O . ILE A 1 101 ? -1.052 -19.458 6.199 1.00 49.56 101 ILE A O 1
#

Secondary structure (DSSP, 8-state):
--EEEEEEE-----S--EEEEEEE----SPEEEEEEEE--SS-HHHHHH-TTSHHHHHHHH-TT--TTT-S-GGGS-EEEEEEEEE--SEEEEEEEGGGG-

pLDDT: mean 72.7, std 11.42, range [39.25, 86.12]

Mean predicted aligned error: 10.11 Å

Sequence (101 aa):
LSLLKCIWCCTTAVSPVTLRCDFTTTDKNQLLITWKYKSYCRDPIQAALNPSNADNAIAQSNPNYNPNIECSDSARTVRIVASTQMAISIGSIILYWFLFI

Radius of gyration: 16.44 Å; Cα contacts (8 Å, |Δi|>4): 157; chains: 1; bounding box: 38×32×36 Å

Foldseek 3Di:
DPEAEQEDEDDPDPDKDKRKDWAAAPDQDKYKYWYKYKYWLDDVVVCVVDCPDPQNVVCVVPVVDDNRGPDDSVSTDIDTQDMDIDSDRTDMDIDTPVVRD

Solvent-accessible surface area (backbone atoms only — not comparable to full-atom values): 6251 Å² total; per-residue (Å²): 121,67,73,52,73,47,75,47,72,72,66,98,65,98,58,91,50,76,46,77,41,75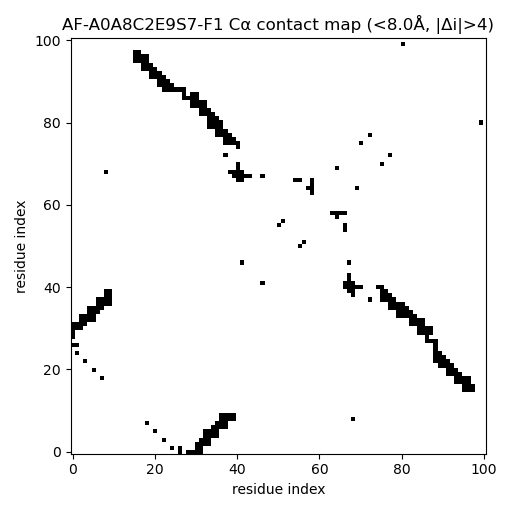,50,78,50,90,59,77,57,69,29,48,40,40,34,34,45,33,50,53,47,45,61,64,69,61,48,68,75,51,67,89,44,74,56,49,57,49,24,73,78,33,85,87,47,47,60,40,68,71,56,60,72,88,63,32,59,70,43,80,77,48,76,49,76,41,70,69,38,64,53,74,46,77,48,59,54,75,82,78,115

Organism: Cyprinus carpio (NCBI:txid7962)

InterPro domains:
  IPR051874 Immunoglobulin-like domain-containing protein LISCH7 [PTHR15923] (15-85)